Protein AF-A0A3C0TC71-F1 (afdb_monomer)

Mean predicted aligned error: 8.62 Å

Solvent-accessible surface area (backbone atoms only — not comparable to full-atom values): 8290 Å² total; per-residue (Å²): 142,80,77,93,66,82,54,83,82,36,66,66,56,47,50,53,50,50,51,54,48,52,50,69,75,57,60,87,73,52,99,83,50,80,86,82,80,91,82,77,65,69,40,75,82,48,95,49,32,31,40,37,64,25,34,10,39,35,90,83,31,59,22,41,38,42,52,48,74,94,55,69,27,37,35,33,36,32,78,49,31,38,24,70,68,26,61,76,68,71,48,68,67,92,72,48,74,33,70,68,45,25,51,51,31,41,51,52,51,52,53,50,28,64,76,58,62,31,46,79,40,55,62,68,26,82,80,61,53,78,78,50,78,50,83,94,53,76,89,101

Nearest PDB structures (foldseek):
  3aj3-assembly1_A  TM=7.918E-01  e=3.591E-15  Mesorhizobium loti
  5eh9-assembly1_A  TM=9.201E-01  e=3.372E-09  Bacillus thuringiensis serovar kurstaki
  3dhb-assembly1_A  TM=8.505E-01  e=1.576E-09  Bacillus thuringiensis serovar kurstaki
  5eht-assembly1_A  TM=8.500E-01  e=2.031E-09  Bacillus thuringiensis
  4j5h-assembly1_A  TM=8.499E-01  e=2.971E-09  Bacillus thuringiensis

pLDDT: mean 90.79, std 12.65, range [38.28, 98.75]

Radius of gyration: 21.02 Å; Cα contacts (8 Å, |Δi|>4): 197; chains: 1; bounding box: 36×30×68 Å

Sequence (140 aa):
MLGYSDLTFSSDVAQERARKLQDALNPELDIFTPKFETVKGDQEIAKGLWLIETPGHTAGHYSLMVELAGRRPMLFTADACYSQKSMDMMCIASFHLDPVQSVESLHKLKNLAEERDAELFFSHDPESFPDYVKAPGYYS

Secondary structure (DSSP, 8-state):
------GGG-HHHHHHHHHHHHHHHSPPP-TTSPPP----SSEEEETTEEEEE--SSSTT-EEEEE--TTS--EEEEETT---HHHHHTT---S--S-HHHHHHHHHHHHHHHHHHTPEEEESS-TTTGGGS--TT----

Structure (mmCIF, N/CA/C/O backbone):
data_AF-A0A3C0TC71-F1
#
_entry.id   AF-A0A3C0TC71-F1
#
loop_
_atom_site.group_PDB
_atom_site.id
_atom_site.type_symbol
_atom_site.label_atom_id
_atom_site.label_alt_id
_atom_site.label_comp_id
_atom_site.label_asym_id
_atom_site.label_entity_id
_atom_site.label_seq_id
_atom_site.pdbx_PDB_ins_code
_atom_site.Cartn_x
_atom_site.Cartn_y
_atom_site.Cartn_z
_atom_site.occupancy
_atom_site.B_iso_or_equiv
_atom_site.auth_seq_id
_atom_site.auth_comp_id
_atom_site.auth_asym_id
_atom_site.auth_atom_id
_atom_site.pdbx_PDB_model_num
ATOM 1 N N . MET A 1 1 ? 14.743 -17.938 -52.893 1.00 41.00 1 MET A N 1
ATOM 2 C CA . MET A 1 1 ? 14.448 -18.235 -51.477 1.00 41.00 1 MET A CA 1
ATOM 3 C C . MET A 1 1 ? 15.290 -17.266 -50.659 1.00 41.00 1 MET A C 1
ATOM 5 O O . MET A 1 1 ? 16.456 -17.538 -50.425 1.00 41.00 1 MET A O 1
ATOM 9 N N . LEU A 1 2 ? 14.772 -16.058 -50.421 1.00 38.28 2 LEU A N 1
ATOM 10 C CA . LEU A 1 2 ? 15.496 -14.955 -49.774 1.00 38.28 2 LEU A CA 1
ATOM 11 C C . LEU A 1 2 ? 14.901 -14.718 -48.388 1.00 38.28 2 LEU A C 1
ATOM 13 O O . LEU A 1 2 ? 13.710 -14.937 -48.181 1.00 38.28 2 LEU A O 1
ATOM 17 N N . GLY A 1 3 ? 15.796 -14.396 -47.459 1.00 46.19 3 GLY A N 1
ATOM 18 C CA . GLY A 1 3 ? 15.648 -14.594 -46.027 1.00 46.19 3 GLY A CA 1
ATOM 19 C C . GLY A 1 3 ? 14.604 -13.710 -45.363 1.00 46.19 3 GLY A C 1
ATOM 20 O O . GLY A 1 3 ? 14.234 -12.660 -45.877 1.00 46.19 3 GLY A O 1
ATOM 21 N N . TYR A 1 4 ? 14.182 -14.174 -44.190 1.00 55.06 4 TYR A N 1
ATOM 22 C CA . TYR A 1 4 ? 13.405 -13.468 -43.180 1.00 55.06 4 TYR A CA 1
ATOM 23 C C . TYR A 1 4 ? 14.032 -12.096 -42.870 1.00 55.06 4 TYR A C 1
ATOM 25 O O . TYR A 1 4 ? 14.837 -11.961 -41.954 1.00 55.06 4 TYR A O 1
ATOM 33 N N . SER A 1 5 ? 13.724 -11.087 -43.681 1.00 57.19 5 SER A N 1
ATOM 34 C CA . SER A 1 5 ? 14.132 -9.708 -43.443 1.00 57.19 5 SER A CA 1
ATOM 35 C C . SER A 1 5 ? 13.286 -9.157 -42.310 1.00 57.19 5 SER A C 1
ATOM 37 O O . SER A 1 5 ? 12.063 -9.256 -42.358 1.00 57.19 5 SER A O 1
ATOM 39 N N . ASP A 1 6 ? 13.941 -8.595 -41.304 1.00 62.72 6 ASP A N 1
ATOM 40 C CA . ASP A 1 6 ? 13.319 -7.871 -40.207 1.00 62.72 6 ASP A CA 1
ATOM 41 C C . ASP A 1 6 ? 12.298 -6.841 -40.736 1.00 62.72 6 ASP A C 1
ATOM 43 O O . ASP A 1 6 ? 12.652 -5.812 -41.312 1.00 62.72 6 ASP A O 1
ATOM 47 N N . LEU A 1 7 ? 11.009 -7.165 -40.593 1.00 66.31 7 LEU A N 1
ATOM 48 C CA . LEU A 1 7 ? 9.888 -6.352 -41.074 1.00 66.31 7 LEU A CA 1
ATOM 49 C C . LEU A 1 7 ? 9.525 -5.225 -40.096 1.00 66.31 7 LEU A C 1
ATOM 51 O O . LEU A 1 7 ? 8.515 -4.554 -40.303 1.00 66.31 7 LEU A O 1
ATOM 55 N N . THR A 1 8 ? 10.309 -5.000 -39.036 1.00 65.62 8 THR A N 1
ATOM 56 C CA . THR A 1 8 ? 10.036 -3.934 -38.055 1.00 65.62 8 THR A CA 1
ATOM 57 C C . THR A 1 8 ? 9.990 -2.536 -38.672 1.00 65.62 8 THR A C 1
ATOM 59 O O . THR A 1 8 ? 9.274 -1.683 -38.156 1.00 65.62 8 THR A O 1
ATOM 62 N N . PHE A 1 9 ? 10.671 -2.313 -39.800 1.00 70.38 9 PHE A N 1
ATOM 63 C CA . PHE A 1 9 ? 10.663 -1.035 -40.522 1.00 70.38 9 PHE A CA 1
ATOM 64 C C . PHE A 1 9 ? 9.519 -0.887 -41.543 1.00 70.38 9 PHE A C 1
ATOM 66 O O . PHE A 1 9 ? 9.341 0.195 -42.099 1.00 70.38 9 PHE A O 1
ATOM 73 N N . SER A 1 10 ? 8.755 -1.948 -41.833 1.00 82.56 10 SER A N 1
ATOM 74 C CA . SER A 1 10 ? 7.650 -1.880 -42.799 1.00 82.56 10 SER A CA 1
ATOM 75 C C . SER A 1 10 ? 6.448 -1.166 -42.181 1.00 82.56 10 SER A C 1
ATOM 77 O O . SER A 1 10 ? 5.887 -1.630 -41.186 1.00 82.56 10 SER A O 1
ATOM 79 N N . SER A 1 11 ? 6.022 -0.061 -42.802 1.00 79.69 11 SER A N 1
ATOM 80 C CA . SER A 1 11 ? 4.832 0.698 -42.396 1.00 79.69 11 SER A CA 1
ATOM 81 C C . SER A 1 11 ? 3.582 -0.169 -42.366 1.00 79.69 11 SER A C 1
ATOM 83 O O . SER A 1 11 ? 2.786 -0.063 -41.440 1.00 79.69 11 SER A O 1
ATOM 85 N N . ASP A 1 12 ? 3.438 -1.057 -43.345 1.00 83.62 12 ASP A N 1
ATOM 86 C CA . ASP A 1 12 ? 2.234 -1.863 -43.526 1.00 83.62 12 ASP A CA 1
ATOM 87 C C . ASP A 1 12 ? 2.148 -2.941 -42.439 1.00 83.62 12 ASP A C 1
ATOM 89 O O . ASP A 1 12 ? 1.104 -3.131 -41.816 1.00 83.62 12 ASP A O 1
ATOM 93 N N . VAL A 1 13 ? 3.281 -3.580 -42.121 1.00 81.56 13 VAL A N 1
ATOM 94 C CA . VAL A 1 13 ? 3.380 -4.559 -41.025 1.00 81.56 13 VAL A CA 1
ATOM 95 C C . VAL A 1 13 ? 3.203 -3.882 -39.663 1.00 81.56 13 VAL A C 1
ATOM 97 O O . VAL A 1 13 ? 2.561 -4.446 -38.773 1.00 81.56 13 VAL A O 1
ATOM 100 N N . ALA A 1 14 ? 3.731 -2.667 -39.488 1.00 78.50 14 ALA A N 1
ATOM 101 C CA . ALA A 1 14 ? 3.535 -1.872 -38.279 1.00 78.50 14 ALA A CA 1
ATOM 102 C C . ALA A 1 14 ? 2.064 -1.455 -38.097 1.00 78.50 14 ALA A C 1
ATOM 104 O O . ALA A 1 14 ? 1.525 -1.597 -37.000 1.00 78.50 14 ALA A O 1
ATOM 105 N N . GLN A 1 15 ? 1.393 -1.015 -39.165 1.00 81.94 15 GLN A N 1
ATOM 106 C CA . GLN A 1 15 ? -0.035 -0.684 -39.157 1.00 81.94 15 GLN A CA 1
ATOM 107 C C . GLN A 1 15 ? -0.901 -1.912 -38.864 1.00 81.94 15 GLN A C 1
ATOM 109 O O . GLN A 1 15 ? -1.826 -1.835 -38.057 1.00 81.94 15 GLN A O 1
ATOM 114 N N . GLU A 1 16 ? -0.591 -3.064 -39.461 1.00 83.50 16 GLU A N 1
ATOM 115 C CA . GLU A 1 16 ? -1.341 -4.294 -39.207 1.00 83.50 16 GLU A CA 1
ATOM 116 C C . GLU A 1 16 ? -1.168 -4.779 -37.758 1.00 83.50 16 GLU A C 1
ATOM 118 O O . GLU A 1 16 ? -2.139 -5.199 -37.124 1.00 83.50 16 GLU A O 1
ATOM 123 N N . ARG A 1 17 ? 0.049 -4.680 -37.201 1.00 79.62 17 ARG A N 1
ATOM 124 C CA . ARG A 1 17 ? 0.302 -4.941 -35.775 1.00 79.62 17 ARG A CA 1
ATOM 125 C C . ARG A 1 17 ? -0.451 -3.966 -34.877 1.00 79.62 17 ARG A C 1
ATOM 127 O O . ARG A 1 17 ? -1.062 -4.418 -33.915 1.00 79.62 17 ARG A O 1
ATOM 134 N N . ALA A 1 18 ? -0.437 -2.671 -35.193 1.00 78.31 18 ALA A N 1
ATOM 135 C CA . ALA A 1 18 ? -1.165 -1.655 -34.438 1.00 78.31 18 ALA A CA 1
ATOM 136 C C . ALA A 1 18 ? -2.672 -1.938 -34.431 1.00 78.31 18 ALA A C 1
ATOM 138 O O . ALA A 1 18 ? -3.283 -1.901 -33.370 1.00 78.31 18 ALA A O 1
ATOM 139 N N . ARG A 1 19 ? -3.250 -2.326 -35.576 1.00 79.81 19 ARG A N 1
ATOM 140 C CA . ARG A 1 19 ? -4.661 -2.730 -35.667 1.00 79.81 19 ARG A CA 1
ATOM 141 C C . ARG A 1 19 ? -4.962 -3.959 -34.805 1.00 79.81 19 ARG A C 1
ATOM 143 O O . ARG A 1 19 ? -5.885 -3.919 -34.005 1.00 79.81 19 ARG A O 1
ATOM 150 N N . LYS A 1 20 ? -4.149 -5.020 -34.899 1.00 77.75 20 LYS A N 1
ATOM 151 C CA . LYS A 1 20 ? -4.312 -6.229 -34.063 1.00 77.75 20 LYS A CA 1
ATOM 152 C C . LYS A 1 20 ? -4.189 -5.926 -32.567 1.00 77.75 20 LYS A C 1
ATOM 154 O O . LYS A 1 20 ? -4.922 -6.497 -31.769 1.00 77.75 20 LYS A O 1
ATOM 159 N N . LEU A 1 21 ? -3.271 -5.037 -32.190 1.00 76.06 21 LEU A N 1
ATOM 160 C CA . LEU A 1 21 ? -3.137 -4.546 -30.818 1.00 76.06 21 LEU A CA 1
ATOM 161 C C . LEU A 1 21 ? -4.369 -3.751 -30.389 1.00 76.06 21 LEU A C 1
ATOM 163 O O . LEU A 1 21 ? -4.822 -3.915 -29.268 1.00 76.06 21 LEU A O 1
ATOM 167 N N . GLN A 1 22 ? -4.924 -2.921 -31.268 1.00 73.06 22 GLN A N 1
ATOM 168 C CA . GLN A 1 22 ? -6.103 -2.114 -30.977 1.00 73.06 22 GLN A CA 1
ATOM 169 C C . GLN A 1 22 ? -7.348 -2.975 -30.729 1.00 73.06 22 GLN A C 1
ATOM 171 O O . GLN A 1 22 ? -8.092 -2.686 -29.792 1.00 73.06 22 GLN A O 1
ATOM 176 N N . ASP A 1 23 ? -7.518 -4.055 -31.497 1.00 69.19 23 ASP A N 1
ATOM 177 C CA . ASP A 1 23 ? -8.574 -5.054 -31.285 1.00 69.19 23 ASP A CA 1
ATOM 178 C C . ASP A 1 23 ? -8.344 -5.843 -29.981 1.00 69.19 23 ASP A C 1
ATOM 180 O O . ASP A 1 23 ? -9.271 -6.062 -29.206 1.00 69.19 23 ASP A O 1
ATOM 184 N N . ALA A 1 24 ? -7.093 -6.221 -29.685 1.00 70.88 24 ALA A N 1
ATOM 185 C CA . ALA A 1 24 ? -6.736 -6.924 -28.447 1.00 70.88 24 ALA A CA 1
ATOM 186 C C . ALA A 1 24 ? -6.855 -6.049 -27.184 1.00 70.88 24 ALA A C 1
ATOM 188 O O . ALA A 1 24 ? -7.117 -6.567 -26.101 1.00 70.88 24 ALA A O 1
ATOM 189 N N . LEU A 1 25 ? -6.652 -4.736 -27.312 1.00 68.94 25 LEU A N 1
ATOM 190 C CA . LEU A 1 25 ? -6.801 -3.759 -26.229 1.00 68.94 25 LEU A CA 1
ATOM 191 C C . LEU A 1 25 ? -8.267 -3.399 -25.959 1.00 68.94 25 LEU A C 1
ATOM 193 O O . LEU A 1 25 ? -8.567 -2.912 -24.874 1.00 68.94 25 LEU A O 1
ATOM 197 N N . ASN A 1 26 ? -9.168 -3.634 -26.918 1.00 69.69 26 ASN A N 1
ATOM 198 C CA . ASN A 1 26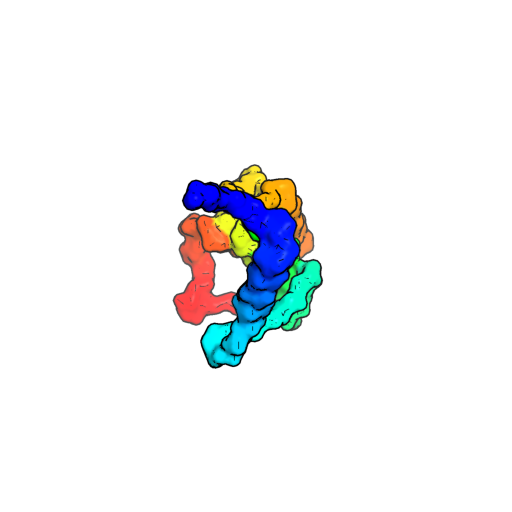 ? -10.597 -3.346 -26.793 1.00 69.69 26 ASN A CA 1
ATOM 199 C C . ASN A 1 26 ? -11.439 -4.587 -27.136 1.00 69.69 26 ASN A C 1
ATOM 201 O O . ASN A 1 26 ? -12.193 -4.556 -28.112 1.00 69.69 26 ASN A O 1
ATOM 205 N N . PRO A 1 27 ? -11.318 -5.691 -26.375 1.00 72.12 27 PRO A N 1
ATOM 206 C CA . PRO A 1 27 ? -12.173 -6.848 -26.592 1.00 72.12 27 PRO A CA 1
ATOM 207 C C . PRO A 1 27 ? -13.638 -6.474 -26.329 1.00 72.12 27 PRO A C 1
ATOM 209 O O . PRO A 1 27 ? -13.927 -5.602 -25.504 1.00 72.12 27 PRO A O 1
ATOM 212 N N . GLU A 1 28 ? -14.574 -7.154 -26.995 1.00 74.12 28 GLU A N 1
ATOM 213 C CA . GLU A 1 28 ? -15.976 -7.088 -26.581 1.00 74.12 28 GLU A CA 1
ATOM 214 C C . GLU A 1 28 ? -16.069 -7.529 -25.115 1.00 74.12 28 GLU A C 1
ATOM 216 O O . GLU A 1 28 ? -15.632 -8.620 -24.743 1.00 74.12 28 GLU A O 1
ATOM 221 N N . LEU A 1 29 ? -16.566 -6.633 -24.263 1.00 74.62 29 LEU A N 1
ATOM 222 C CA . LEU A 1 29 ? -16.671 -6.881 -22.832 1.00 74.62 29 LEU A CA 1
ATOM 223 C C . LEU A 1 29 ? -17.849 -7.834 -22.594 1.00 74.62 29 LEU A C 1
ATOM 225 O O . LEU A 1 29 ? -18.978 -7.517 -22.975 1.00 74.62 29 LEU A O 1
ATOM 229 N N . ASP A 1 30 ? -17.604 -8.982 -21.966 1.00 75.50 30 ASP A N 1
ATOM 230 C CA . ASP A 1 30 ? -18.658 -9.886 -21.510 1.00 75.50 30 ASP A CA 1
ATOM 231 C C . ASP A 1 30 ? -18.898 -9.726 -19.995 1.00 75.50 30 ASP A C 1
ATOM 233 O O . ASP A 1 30 ? -18.344 -8.837 -19.347 1.00 75.50 30 ASP A O 1
ATOM 237 N N . ILE A 1 31 ? -19.749 -10.575 -19.411 1.00 72.12 31 ILE A N 1
ATOM 238 C CA . ILE A 1 31 ? -20.038 -10.543 -17.965 1.00 72.12 31 ILE A CA 1
ATOM 239 C C . ILE A 1 31 ? -18.822 -10.887 -17.086 1.00 72.12 31 ILE A C 1
ATOM 241 O O . ILE A 1 31 ? -18.862 -10.649 -15.880 1.00 72.12 31 ILE A O 1
ATOM 245 N N . PHE A 1 32 ? -17.773 -11.471 -17.664 1.00 75.88 32 PHE A N 1
ATOM 246 C CA . PHE A 1 32 ? -16.518 -11.807 -17.003 1.00 75.88 32 PHE A CA 1
ATOM 247 C C . PHE A 1 32 ? -15.437 -10.750 -17.243 1.00 75.88 32 PHE A C 1
ATOM 249 O O . PHE A 1 32 ? -14.446 -10.752 -16.512 1.00 75.88 32 PHE A O 1
ATOM 256 N N . THR A 1 33 ? -15.616 -9.838 -18.205 1.00 76.88 33 THR A N 1
ATOM 257 C CA . THR A 1 33 ? -14.676 -8.745 -18.450 1.00 76.88 33 THR A CA 1
ATOM 258 C C . THR A 1 33 ? -14.975 -7.558 -17.528 1.00 76.88 33 THR A C 1
ATOM 260 O O . THR A 1 33 ? -15.958 -6.839 -17.733 1.00 76.88 33 THR A O 1
ATOM 263 N N . PRO A 1 34 ? -14.136 -7.297 -16.510 1.00 78.25 34 PRO A N 1
ATOM 264 C CA . PRO A 1 34 ? -14.347 -6.163 -15.625 1.00 78.25 34 PRO A CA 1
ATOM 265 C C . PRO A 1 34 ? -14.193 -4.849 -16.396 1.00 78.25 34 PRO A C 1
ATOM 267 O O . PRO A 1 34 ? -13.256 -4.658 -17.174 1.00 78.25 34 PRO A O 1
ATOM 270 N N . LYS A 1 35 ? -15.108 -3.911 -16.149 1.00 83.06 35 LYS A N 1
ATOM 271 C CA . LYS A 1 35 ? -14.955 -2.528 -16.599 1.00 83.06 35 LYS A CA 1
ATOM 272 C C . LYS A 1 35 ? -13.977 -1.821 -15.661 1.00 83.06 35 LYS A C 1
ATOM 274 O O . LYS A 1 35 ? -14.219 -1.762 -14.458 1.00 83.06 35 LYS A O 1
ATOM 279 N N . PHE A 1 36 ? -12.906 -1.264 -16.216 1.00 86.44 36 PHE A N 1
ATOM 280 C CA . PHE A 1 36 ? -11.939 -0.472 -15.461 1.00 86.44 36 PHE A CA 1
ATOM 281 C C . PHE A 1 36 ? -12.256 1.018 -15.562 1.00 86.44 36 PHE A C 1
ATOM 283 O O . PHE A 1 36 ? -12.558 1.532 -16.640 1.00 86.44 36 PHE A O 1
ATOM 290 N N . GLU A 1 37 ? -12.137 1.713 -14.436 1.00 90.12 37 GLU A N 1
ATOM 291 C CA . GLU A 1 37 ? -12.091 3.170 -14.377 1.00 90.12 37 GLU A CA 1
ATOM 292 C C . GLU A 1 37 ? -10.672 3.572 -13.985 1.00 90.12 37 GLU A C 1
ATOM 294 O O . GLU A 1 37 ? -10.128 3.099 -12.988 1.00 90.12 37 GLU A O 1
ATOM 299 N N . THR A 1 38 ? -10.033 4.389 -14.817 1.00 91.38 38 THR A N 1
ATOM 300 C CA . THR A 1 38 ? -8.645 4.799 -14.600 1.00 91.38 38 THR A CA 1
ATOM 301 C C . THR A 1 38 ? -8.589 5.968 -13.630 1.00 91.38 38 THR A C 1
ATOM 303 O O . THR A 1 38 ? -9.294 6.960 -13.822 1.00 91.38 38 THR A O 1
ATOM 306 N N . VAL A 1 39 ? -7.695 5.886 -12.652 1.00 93.81 39 VAL A N 1
ATOM 307 C CA . VAL A 1 39 ? -7.407 6.956 -11.690 1.00 93.81 39 VAL A CA 1
ATOM 308 C C . VAL A 1 39 ? -5.939 7.373 -11.788 1.00 93.81 39 VAL A C 1
ATOM 310 O O . VAL A 1 39 ? -5.131 6.671 -12.398 1.00 93.81 39 VAL A O 1
ATOM 313 N N . LYS A 1 40 ? -5.605 8.540 -11.234 1.00 95.06 40 LYS A N 1
ATOM 314 C CA . LYS A 1 40 ? -4.238 9.067 -11.162 1.00 95.06 40 LYS A CA 1
ATOM 315 C C . LYS A 1 40 ? -4.072 9.873 -9.878 1.00 95.06 40 LYS A C 1
ATOM 317 O O . LYS A 1 40 ? -4.984 10.622 -9.531 1.00 95.06 40 LYS A O 1
ATOM 322 N N . GLY A 1 41 ? -2.903 9.798 -9.245 1.00 97.00 41 GLY A N 1
ATOM 323 C CA . GLY A 1 41 ? -2.660 10.474 -7.975 1.00 97.00 41 GLY A CA 1
ATOM 324 C C . GLY A 1 41 ? -3.359 9.790 -6.807 1.00 97.00 41 GLY A C 1
ATOM 325 O O . GLY A 1 41 ? -4.016 8.756 -6.963 1.00 97.00 41 GLY A O 1
ATOM 326 N N . ASP A 1 42 ? -3.220 10.393 -5.632 1.00 97.75 42 ASP A N 1
ATOM 327 C CA . ASP A 1 42 ? -3.920 9.948 -4.431 1.00 97.75 42 ASP A CA 1
ATOM 328 C C . ASP A 1 42 ? -5.406 10.331 -4.537 1.00 97.75 42 ASP A C 1
ATOM 330 O O . ASP A 1 42 ? -5.736 11.476 -4.855 1.00 97.75 42 ASP A O 1
ATOM 334 N N . GLN A 1 43 ? -6.306 9.378 -4.288 1.00 97.31 43 GLN A N 1
ATOM 335 C CA . G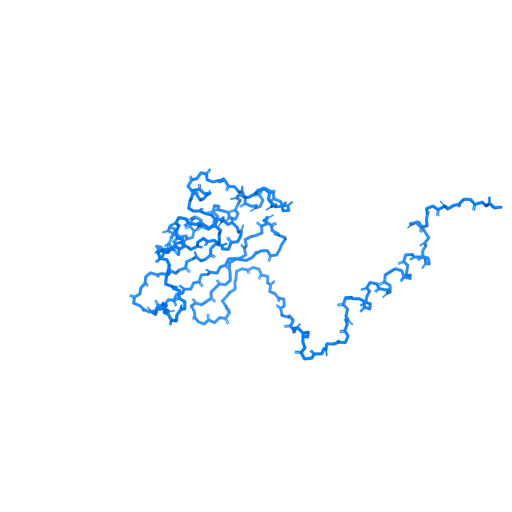LN A 1 43 ? -7.739 9.540 -4.540 1.00 97.31 43 GLN A CA 1
ATOM 336 C C . GLN A 1 43 ? -8.578 8.935 -3.416 1.00 97.31 43 GLN A C 1
ATOM 338 O O . GLN A 1 43 ? -8.438 7.760 -3.086 1.00 97.31 43 GLN A O 1
ATOM 343 N N . GLU A 1 44 ? -9.526 9.709 -2.890 1.00 97.62 44 GLU A N 1
ATOM 344 C CA . GLU A 1 44 ? -10.588 9.170 -2.041 1.00 97.62 44 GLU A CA 1
ATOM 345 C C . GLU A 1 44 ? -11.646 8.502 -2.929 1.00 97.62 44 GLU A C 1
ATOM 347 O O . GLU A 1 44 ? -12.257 9.159 -3.775 1.00 97.62 44 GLU A O 1
ATOM 352 N N . ILE A 1 45 ? -11.834 7.191 -2.772 1.00 96.69 45 ILE A N 1
ATOM 353 C CA . ILE A 1 45 ? -12.786 6.393 -3.570 1.00 96.69 45 ILE A CA 1
ATOM 354 C C . ILE A 1 45 ? -14.126 6.192 -2.855 1.00 96.69 45 ILE A C 1
ATOM 356 O O . ILE A 1 45 ? -15.150 5.942 -3.485 1.00 96.69 45 ILE A O 1
ATOM 360 N N . ALA A 1 46 ? -14.123 6.320 -1.532 1.00 96.81 46 ALA A N 1
ATOM 361 C CA . ALA A 1 46 ? -15.293 6.384 -0.671 1.00 96.81 46 ALA A CA 1
ATOM 362 C C . ALA A 1 46 ? -14.880 7.088 0.624 1.00 96.81 46 ALA A C 1
ATOM 364 O O . ALA A 1 46 ? -13.692 7.190 0.907 1.00 96.81 46 ALA A O 1
ATOM 365 N N . LYS A 1 47 ? -15.842 7.547 1.430 1.00 96.94 47 LYS A N 1
ATOM 366 C CA . LYS A 1 47 ? -15.544 8.258 2.680 1.00 96.94 47 LYS A CA 1
ATOM 367 C C . LYS A 1 47 ? -14.594 7.443 3.571 1.00 96.94 47 LYS A C 1
ATOM 369 O O . LYS A 1 47 ? -14.988 6.380 4.049 1.00 96.94 47 LYS A O 1
ATOM 374 N N . GLY A 1 48 ? -13.391 7.966 3.807 1.00 97.12 48 GLY A N 1
ATOM 375 C CA . GLY A 1 48 ? -12.354 7.312 4.612 1.00 97.12 48 GLY A CA 1
ATOM 376 C C . GLY A 1 48 ? -11.591 6.189 3.897 1.00 97.12 48 GLY A C 1
ATOM 377 O O . GLY A 1 48 ? -10.799 5.504 4.533 1.00 97.12 48 GLY A O 1
ATOM 378 N N . LEU A 1 49 ? -11.804 5.969 2.597 1.00 98.19 49 LEU A N 1
ATOM 379 C CA . LEU A 1 49 ? -11.052 5.014 1.778 1.00 98.19 49 LEU A CA 1
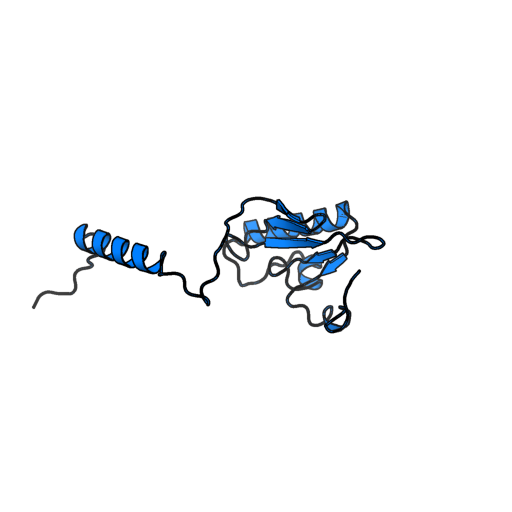ATOM 380 C C . LEU A 1 49 ? -10.233 5.773 0.739 1.00 98.19 49 LEU A C 1
ATOM 382 O O . LEU A 1 49 ? -10.781 6.324 -0.219 1.00 98.19 49 LEU A O 1
ATOM 386 N N . TRP A 1 50 ? -8.917 5.733 0.900 1.00 98.50 50 TRP A N 1
ATOM 387 C CA . TRP A 1 50 ? -7.975 6.471 0.071 1.00 98.50 50 TRP A CA 1
ATOM 388 C C . TRP A 1 50 ? -7.023 5.532 -0.651 1.00 98.50 50 TRP A C 1
ATOM 390 O O . TRP A 1 50 ? -6.271 4.784 -0.028 1.00 98.50 50 TRP A O 1
ATOM 400 N N . LEU A 1 51 ? -7.018 5.615 -1.974 1.00 98.50 51 LEU A N 1
ATOM 401 C CA . LEU A 1 51 ? -5.965 5.060 -2.805 1.00 98.50 51 LEU A CA 1
ATOM 402 C C . LEU A 1 51 ? -4.754 5.990 -2.754 1.00 98.50 51 LEU A C 1
ATOM 404 O O . LEU A 1 51 ? -4.875 7.179 -3.041 1.00 98.50 51 LEU A O 1
ATOM 408 N N . ILE A 1 52 ? -3.595 5.440 -2.405 1.00 98.50 52 ILE A N 1
ATOM 409 C CA . ILE A 1 52 ? -2.319 6.151 -2.346 1.00 98.50 52 ILE A C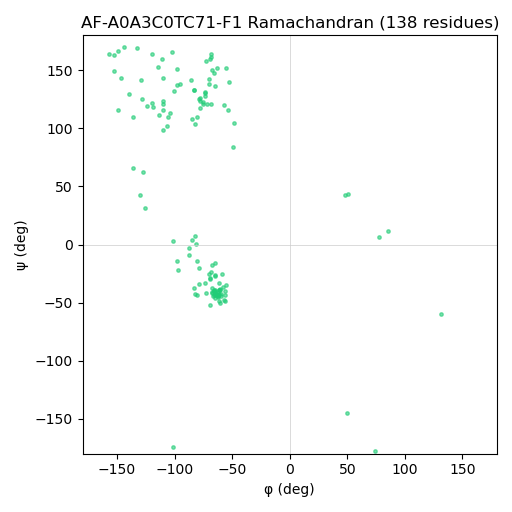A 1
ATOM 410 C C . ILE A 1 52 ? -1.436 5.637 -3.479 1.00 98.50 52 ILE A C 1
ATOM 412 O O . ILE A 1 52 ? -1.077 4.460 -3.494 1.00 98.50 52 ILE A O 1
ATOM 416 N N . GLU A 1 53 ? -1.099 6.500 -4.433 1.00 98.38 53 GLU A N 1
ATOM 417 C CA . GLU A 1 53 ? -0.267 6.135 -5.580 1.00 98.38 53 GLU A CA 1
ATOM 418 C C . GLU A 1 53 ? 1.156 5.844 -5.085 1.00 98.38 53 GLU A C 1
ATOM 420 O O . GLU A 1 53 ? 1.788 6.696 -4.445 1.00 98.38 53 GLU A O 1
ATOM 425 N N . THR A 1 54 ? 1.638 4.626 -5.339 1.00 98.44 54 THR A N 1
ATOM 426 C CA . THR A 1 54 ? 2.929 4.114 -4.856 1.00 98.44 54 THR A CA 1
ATOM 427 C C . THR A 1 54 ? 3.673 3.372 -5.971 1.00 98.44 54 THR A C 1
ATOM 429 O O . THR A 1 54 ? 3.864 2.154 -5.894 1.00 98.44 54 THR A O 1
ATOM 432 N N . PRO A 1 55 ? 4.087 4.082 -7.039 1.00 98.25 55 PRO A N 1
ATOM 433 C CA . PRO A 1 55 ? 4.728 3.473 -8.195 1.00 98.25 55 PRO A CA 1
ATOM 434 C C . PRO A 1 55 ? 6.120 2.941 -7.847 1.00 98.25 55 PRO A C 1
ATOM 436 O O . PRO A 1 55 ? 6.744 3.327 -6.859 1.00 98.25 55 PRO A O 1
ATOM 439 N N . GLY A 1 56 ? 6.627 2.048 -8.690 1.00 97.75 56 GLY A N 1
ATOM 440 C CA . GLY A 1 56 ? 7.965 1.481 -8.555 1.00 97.75 56 GLY A CA 1
ATOM 441 C C . GLY A 1 56 ? 7.937 -0.031 -8.666 1.00 97.75 56 GLY A C 1
ATOM 442 O O . GLY A 1 56 ? 8.512 -0.571 -9.610 1.00 97.75 56 GLY A O 1
ATOM 443 N N . HIS A 1 57 ? 7.198 -0.711 -7.781 1.00 97.44 57 HIS A N 1
ATOM 444 C CA . HIS A 1 57 ? 6.963 -2.155 -7.896 1.00 97.44 57 HIS A CA 1
ATOM 445 C C . HIS A 1 57 ? 6.318 -2.486 -9.253 1.00 97.44 57 HIS A C 1
ATOM 447 O O . HIS A 1 57 ? 6.822 -3.304 -10.023 1.00 97.44 57 HIS A O 1
ATOM 453 N N . THR A 1 58 ? 5.274 -1.734 -9.606 1.00 98.12 58 THR A N 1
ATOM 454 C CA . THR A 1 58 ? 4.752 -1.622 -10.973 1.00 98.12 58 THR A CA 1
ATOM 455 C C . THR A 1 58 ? 4.518 -0.148 -11.321 1.00 98.12 58 THR A C 1
ATOM 457 O O . THR A 1 58 ? 4.589 0.721 -10.449 1.00 98.12 58 THR A O 1
ATOM 460 N N . ALA A 1 59 ? 4.249 0.157 -12.595 1.00 97.00 59 ALA A N 1
ATOM 461 C CA . ALA A 1 59 ? 4.006 1.532 -13.051 1.00 97.00 59 ALA A CA 1
ATOM 462 C C . ALA A 1 59 ? 2.738 2.172 -12.455 1.00 97.00 59 ALA A C 1
ATOM 464 O O . ALA A 1 59 ? 2.667 3.390 -12.365 1.00 97.00 59 ALA A O 1
ATOM 465 N N . GLY A 1 60 ? 1.741 1.362 -12.089 1.00 96.75 60 GLY A N 1
ATOM 466 C CA . GLY A 1 60 ? 0.439 1.816 -11.587 1.00 96.75 60 GLY A CA 1
ATOM 467 C C . GLY A 1 60 ? 0.091 1.196 -10.238 1.00 96.75 60 GLY A C 1
ATOM 468 O O . GLY A 1 60 ? -1.072 0.886 -9.993 1.00 96.75 60 GLY A O 1
ATOM 469 N N . HIS A 1 61 ? 1.102 0.918 -9.410 1.00 98.31 61 HIS A N 1
ATOM 470 C CA . HIS A 1 61 ? 0.893 0.323 -8.097 1.00 98.31 61 HIS A CA 1
ATOM 471 C C . HIS A 1 61 ? 0.232 1.331 -7.142 1.00 98.31 61 HIS A C 1
ATOM 473 O O . HIS A 1 61 ? 0.595 2.508 -7.106 1.00 98.31 61 HIS A O 1
ATOM 479 N N . TYR A 1 62 ? -0.727 0.841 -6.356 1.00 98.62 62 TYR A N 1
ATOM 480 C CA . TYR A 1 62 ? -1.450 1.607 -5.350 1.00 98.62 62 TYR A CA 1
ATOM 481 C C . TYR A 1 62 ? -1.436 0.882 -4.006 1.00 98.62 62 TYR A C 1
ATOM 483 O O . TYR A 1 62 ? -1.600 -0.335 -3.929 1.00 98.62 62 TYR A O 1
ATOM 491 N N . SER A 1 63 ? -1.303 1.666 -2.945 1.00 98.75 63 SER A N 1
ATOM 492 C CA . SER A 1 63 ? -1.551 1.272 -1.560 1.00 98.75 63 SER A CA 1
ATOM 493 C C . SER A 1 63 ? -2.918 1.813 -1.116 1.00 98.75 63 SER A C 1
ATOM 495 O O . SER A 1 63 ? -3.501 2.665 -1.789 1.00 98.75 63 SER A O 1
ATOM 497 N N . LEU A 1 64 ? -3.455 1.330 0.006 1.00 98.69 64 LEU A N 1
ATOM 498 C CA . LEU A 1 64 ? -4.795 1.703 0.476 1.00 98.69 64 LEU A CA 1
ATOM 499 C C . LEU A 1 64 ? -4.750 2.163 1.933 1.00 98.69 64 LEU A C 1
ATOM 501 O O . LEU A 1 64 ? -4.310 1.420 2.803 1.00 98.69 64 LEU A O 1
ATOM 505 N N . MET A 1 65 ? -5.261 3.360 2.204 1.00 98.56 65 MET A N 1
ATOM 506 C CA . MET A 1 65 ? -5.546 3.833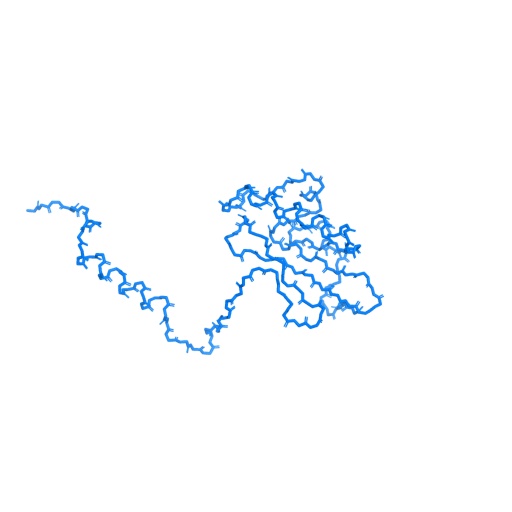 3.557 1.00 98.56 65 MET A CA 1
ATOM 507 C C . MET A 1 65 ? -7.043 3.687 3.844 1.00 98.56 65 MET A C 1
ATOM 509 O O . MET A 1 65 ? -7.881 4.093 3.036 1.00 98.56 65 MET A O 1
ATOM 513 N N . VAL A 1 66 ? -7.373 3.115 5.001 1.00 98.50 66 VAL A N 1
ATOM 514 C CA . VAL A 1 66 ? -8.747 2.923 5.477 1.00 98.50 66 VAL A CA 1
ATOM 515 C C . VAL A 1 66 ? -8.907 3.564 6.850 1.00 98.50 66 VAL A C 1
ATOM 517 O O . VAL A 1 66 ? -8.261 3.175 7.822 1.00 98.50 66 VAL A O 1
ATOM 520 N N . GLU A 1 67 ? -9.805 4.534 6.935 1.00 98.06 67 GLU A N 1
ATOM 521 C CA . GLU A 1 67 ? -10.161 5.258 8.147 1.00 98.06 67 GLU A CA 1
ATOM 522 C C . GLU A 1 67 ? -11.517 4.756 8.657 1.00 98.06 67 GLU A C 1
ATOM 524 O O . GLU A 1 67 ? -12.556 4.938 8.020 1.00 98.06 67 GLU A O 1
ATOM 529 N N . LEU A 1 68 ? -11.503 4.110 9.823 1.00 96.81 68 LEU A N 1
ATOM 530 C CA . LEU A 1 68 ? -12.694 3.591 10.496 1.00 96.81 68 LEU A CA 1
ATOM 531 C C . LEU A 1 68 ? -12.920 4.331 11.817 1.00 96.81 68 LEU A C 1
ATOM 533 O O . LEU A 1 68 ? -11.986 4.842 12.437 1.00 96.81 68 LEU A O 1
ATOM 537 N N . ALA A 1 69 ? -14.173 4.404 12.259 1.00 94.88 69 ALA A N 1
ATOM 538 C CA . ALA A 1 69 ? -14.516 5.123 13.478 1.00 94.88 69 ALA A CA 1
ATOM 539 C C . ALA A 1 69 ? -14.075 4.340 14.724 1.00 94.88 69 ALA A C 1
ATOM 541 O O . ALA A 1 69 ? -14.410 3.175 14.884 1.00 94.88 69 ALA A O 1
ATOM 542 N N . GLY A 1 70 ? -13.390 5.004 15.659 1.00 93.12 70 GLY A N 1
ATOM 543 C CA . GLY A 1 70 ? -13.038 4.399 16.950 1.00 93.12 70 GLY A CA 1
ATOM 544 C C . GLY A 1 70 ? -11.744 3.581 16.955 1.00 93.12 70 GLY A C 1
ATOM 545 O O . GLY A 1 70 ? -11.459 2.915 17.949 1.00 93.12 70 GLY A O 1
ATOM 546 N N . ARG A 1 71 ? -10.934 3.667 15.896 1.00 95.56 71 ARG A N 1
ATOM 547 C CA . ARG A 1 71 ? -9.592 3.079 15.840 1.00 95.56 71 ARG A CA 1
ATOM 548 C C . ARG A 1 71 ? -8.624 3.960 15.057 1.00 95.56 71 ARG A C 1
ATOM 550 O O . ARG A 1 71 ? -9.033 4.899 14.381 1.00 95.56 71 ARG A O 1
ATOM 557 N N . ARG A 1 72 ? -7.339 3.613 15.122 1.00 97.19 72 ARG A N 1
ATOM 558 C CA . ARG A 1 72 ? -6.325 4.193 14.238 1.00 97.19 72 ARG A CA 1
ATOM 559 C C . ARG A 1 72 ? -6.558 3.799 12.772 1.00 97.19 72 ARG A C 1
ATOM 561 O O . ARG A 1 72 ? -7.035 2.676 12.540 1.00 97.19 72 ARG A O 1
ATOM 568 N N . PRO A 1 73 ? -6.212 4.675 11.808 1.00 98.25 73 PRO A N 1
ATOM 569 C CA . PRO A 1 73 ? -6.244 4.349 10.388 1.00 98.25 73 PRO A CA 1
ATOM 570 C C . PRO A 1 73 ? -5.416 3.104 10.069 1.00 98.25 73 PRO A C 1
ATOM 572 O O . PRO A 1 73 ? -4.443 2.792 10.755 1.00 98.25 73 PRO A O 1
ATOM 575 N N . MET A 1 74 ? -5.803 2.393 9.020 1.00 98.56 74 MET A N 1
ATOM 576 C CA . MET A 1 74 ? -5.100 1.217 8.521 1.00 98.56 74 MET A CA 1
ATOM 577 C C . MET A 1 74 ? -4.458 1.556 7.184 1.00 98.56 74 MET A C 1
ATOM 579 O O . MET A 1 74 ? -5.172 1.879 6.237 1.00 98.56 74 MET A O 1
ATOM 583 N N . LEU A 1 75 ? -3.139 1.439 7.083 1.00 98.75 75 LEU A N 1
ATOM 584 C CA . LEU A 1 75 ? -2.405 1.632 5.841 1.00 98.75 75 LEU A CA 1
ATOM 585 C C . LEU A 1 75 ? -1.933 0.282 5.300 1.00 98.75 75 LEU A C 1
ATOM 587 O O . LEU A 1 75 ? -0.942 -0.285 5.757 1.00 98.75 75 LEU A O 1
ATOM 591 N N . PHE A 1 76 ? -2.644 -0.220 4.299 1.00 98.75 76 PHE A N 1
ATOM 592 C CA . PHE A 1 76 ? -2.274 -1.406 3.542 1.00 98.75 76 PHE A CA 1
ATOM 593 C C . PHE A 1 76 ? -1.232 -1.030 2.498 1.00 98.75 76 PHE A C 1
ATOM 595 O O . PHE A 1 76 ? -1.535 -0.347 1.517 1.00 98.75 76 PHE A O 1
ATOM 602 N N . THR A 1 77 ? 0.002 -1.482 2.697 1.00 98.31 77 THR A N 1
ATOM 603 C CA . THR A 1 77 ? 1.124 -1.154 1.811 1.00 98.31 77 THR A CA 1
ATOM 604 C C . THR A 1 77 ? 0.996 -1.828 0.452 1.00 98.31 77 THR A C 1
ATOM 606 O O . THR A 1 77 ? 1.516 -1.297 -0.529 1.00 98.31 77 THR A O 1
ATOM 609 N N . ALA A 1 78 ? 0.286 -2.960 0.387 1.00 98.12 78 ALA A N 1
ATOM 610 C CA . ALA A 1 78 ? 0.319 -3.864 -0.757 1.00 98.12 78 ALA A CA 1
ATOM 611 C C . ALA A 1 78 ? 1.784 -4.166 -1.142 1.00 98.12 78 ALA A C 1
ATOM 613 O O . ALA A 1 78 ? 2.663 -4.210 -0.277 1.00 98.12 78 ALA A O 1
ATOM 614 N N . ASP A 1 79 ? 2.075 -4.327 -2.423 1.00 98.19 79 ASP A N 1
ATOM 615 C CA . ASP A 1 79 ? 3.381 -4.781 -2.898 1.00 98.19 79 ASP A CA 1
ATOM 616 C C . ASP A 1 79 ? 4.438 -3.668 -2.969 1.00 98.19 79 ASP A C 1
ATOM 618 O O . ASP A 1 79 ? 5.607 -3.934 -3.248 1.00 98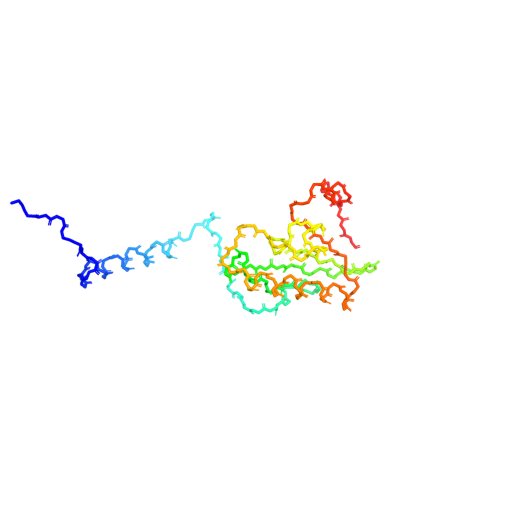.19 79 ASP A O 1
ATOM 622 N N . ALA A 1 80 ? 4.083 -2.431 -2.602 1.00 98.06 80 ALA A N 1
ATOM 623 C CA . ALA A 1 80 ? 5.066 -1.381 -2.336 1.00 98.06 80 ALA A CA 1
ATOM 624 C C . ALA A 1 80 ? 5.945 -1.720 -1.118 1.00 98.06 80 ALA A C 1
ATOM 626 O O . ALA A 1 80 ? 7.087 -1.270 -1.040 1.00 98.06 80 ALA A O 1
ATOM 627 N N . CYS A 1 81 ? 5.437 -2.525 -0.174 1.00 98.38 81 CYS A N 1
ATOM 628 C CA . CYS A 1 81 ? 6.228 -3.064 0.928 1.00 98.38 81 CYS A CA 1
ATOM 629 C C . CYS A 1 81 ? 5.711 -4.436 1.366 1.00 98.38 81 CYS A C 1
ATOM 631 O O . CYS A 1 81 ? 4.605 -4.555 1.890 1.00 98.38 81 CYS A O 1
ATOM 633 N N . TYR A 1 82 ? 6.540 -5.465 1.200 1.00 98.25 82 TYR A N 1
ATOM 634 C CA . TYR A 1 82 ? 6.134 -6.849 1.449 1.00 98.25 82 TYR A CA 1
ATOM 635 C C . TYR A 1 82 ? 6.004 -7.195 2.930 1.00 98.25 82 TYR A C 1
ATOM 637 O O . TYR A 1 82 ? 5.185 -8.041 3.271 1.00 98.25 82 TYR A O 1
ATOM 645 N N . SER A 1 83 ? 6.830 -6.602 3.796 1.00 98.19 83 SER A N 1
ATOM 646 C CA . SER A 1 83 ? 6.945 -7.015 5.198 1.00 98.19 83 SER A CA 1
ATOM 647 C C . SER A 1 83 ? 7.377 -5.889 6.121 1.00 98.19 83 SER A C 1
ATOM 649 O O . SER A 1 83 ? 7.964 -4.902 5.670 1.00 98.19 83 SER A O 1
ATOM 651 N N . GLN A 1 84 ? 7.177 -6.080 7.426 1.00 97.94 84 GLN A N 1
ATOM 652 C CA . GLN A 1 84 ? 7.690 -5.148 8.428 1.00 97.94 84 GLN A CA 1
ATOM 653 C C . GLN A 1 84 ? 9.203 -4.965 8.303 1.00 97.94 84 GLN A C 1
ATOM 655 O O . GLN A 1 84 ? 9.704 -3.844 8.261 1.00 97.94 84 GLN A O 1
ATOM 660 N N . LYS A 1 85 ? 9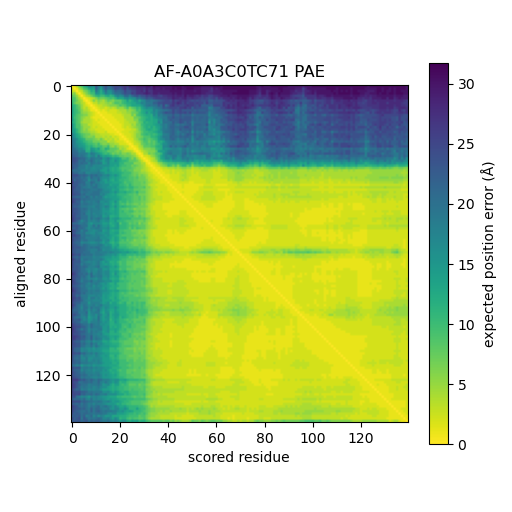.933 -6.064 8.109 1.00 97.81 85 LYS A N 1
ATOM 661 C CA . LYS A 1 85 ? 11.382 -6.031 7.910 1.00 97.81 85 LYS A CA 1
ATOM 662 C C . LYS A 1 85 ? 11.791 -5.213 6.676 1.00 97.81 85 LYS A C 1
ATOM 664 O O . LYS A 1 85 ? 12.797 -4.506 6.718 1.00 97.81 85 LYS A O 1
ATOM 669 N N . SER A 1 86 ? 11.029 -5.297 5.583 1.00 97.25 86 SER A N 1
ATOM 670 C CA . SER A 1 86 ? 11.241 -4.460 4.392 1.00 97.25 86 SER A CA 1
ATOM 671 C C . SER A 1 86 ? 11.071 -2.975 4.714 1.00 97.25 86 SER A C 1
ATOM 673 O O . SER A 1 86 ? 11.903 -2.172 4.296 1.00 97.25 86 SER A O 1
ATOM 675 N N . MET A 1 87 ? 10.050 -2.620 5.498 1.00 97.81 87 MET A N 1
ATOM 676 C CA . MET A 1 87 ? 9.817 -1.244 5.940 1.00 97.81 87 MET A CA 1
ATOM 677 C C . MET A 1 87 ? 10.948 -0.736 6.845 1.00 97.81 87 MET A C 1
ATOM 679 O O . MET A 1 87 ? 11.476 0.352 6.628 1.00 97.81 87 MET A O 1
ATOM 683 N N . ASP A 1 88 ? 11.374 -1.535 7.822 1.00 97.44 88 ASP A N 1
ATOM 684 C CA . ASP A 1 88 ? 12.393 -1.133 8.796 1.00 97.44 88 ASP A CA 1
ATOM 685 C C . ASP A 1 88 ? 13.765 -0.910 8.149 1.00 97.44 88 ASP A C 1
ATOM 687 O O . ASP A 1 88 ? 14.480 0.035 8.487 1.00 97.44 88 ASP A O 1
ATOM 691 N N . MET A 1 89 ? 14.131 -1.765 7.191 1.00 97.56 89 MET A N 1
ATOM 692 C CA . MET A 1 89 ? 15.413 -1.689 6.485 1.00 97.56 89 MET A CA 1
ATOM 693 C C . MET A 1 89 ? 15.382 -0.766 5.262 1.00 97.56 89 MET A C 1
ATOM 695 O O . MET A 1 89 ? 16.409 -0.617 4.601 1.00 97.56 89 MET A O 1
ATOM 699 N N . MET A 1 90 ? 14.223 -0.194 4.923 1.00 97.00 90 MET A N 1
ATOM 700 C CA . MET A 1 90 ? 13.985 0.488 3.646 1.00 97.00 90 MET A CA 1
ATOM 701 C C . MET A 1 90 ? 14.392 -0.376 2.436 1.00 97.00 90 MET A C 1
ATOM 703 O O . MET A 1 90 ? 15.043 0.081 1.497 1.00 97.00 90 MET A O 1
ATOM 707 N N . CYS A 1 91 ? 14.038 -1.663 2.487 1.00 97.00 91 CYS A N 1
ATOM 708 C CA . CYS A 1 91 ? 14.427 -2.674 1.512 1.00 97.00 91 CYS A CA 1
ATOM 709 C C . CYS A 1 91 ? 13.246 -3.045 0.606 1.00 97.00 91 CYS A C 1
ATOM 711 O O . CYS A 1 91 ? 12.294 -3.701 1.035 1.00 97.00 91 CYS A O 1
ATOM 713 N N . ILE A 1 92 ? 13.334 -2.630 -0.657 1.00 96.44 92 ILE A N 1
ATOM 714 C CA . ILE A 1 92 ? 12.342 -2.914 -1.700 1.00 96.44 92 ILE A CA 1
ATOM 715 C C . ILE A 1 92 ? 12.397 -4.380 -2.162 1.00 96.44 92 ILE A C 1
ATOM 717 O O . ILE A 1 92 ? 13.422 -5.053 -2.029 1.00 96.44 92 ILE A O 1
ATOM 721 N N . ALA A 1 93 ? 11.298 -4.876 -2.733 1.00 94.94 93 ALA A N 1
ATOM 722 C CA . ALA A 1 93 ? 11.251 -6.204 -3.344 1.00 94.94 93 ALA A CA 1
ATOM 723 C C . ALA A 1 93 ? 12.130 -6.272 -4.603 1.00 94.94 93 ALA A C 1
ATOM 725 O O . ALA A 1 93 ? 12.263 -5.287 -5.314 1.00 94.94 93 ALA A O 1
ATOM 726 N N . SER A 1 94 ? 12.683 -7.443 -4.933 1.00 94.88 94 SER A N 1
ATOM 727 C CA . SER A 1 94 ? 13.469 -7.626 -6.169 1.00 94.88 94 SER A CA 1
ATOM 728 C C . SER A 1 94 ? 12.630 -7.531 -7.447 1.00 94.88 94 SER A C 1
ATOM 730 O O . SER A 1 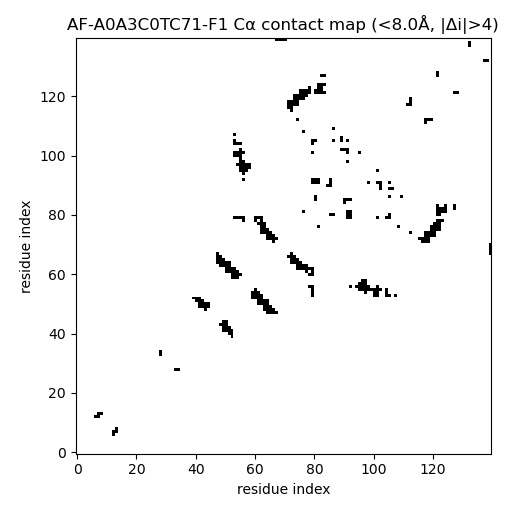94 ? 13.158 -7.250 -8.522 1.00 94.88 94 SER A O 1
ATOM 732 N N . PHE A 1 95 ? 11.326 -7.786 -7.341 1.00 95.06 95 PHE A N 1
ATOM 733 C CA . PHE A 1 95 ? 10.374 -7.526 -8.408 1.00 95.06 95 PHE A CA 1
ATOM 734 C C . PHE A 1 95 ? 9.994 -6.051 -8.347 1.00 95.06 95 PHE A C 1
ATOM 736 O O . PHE A 1 95 ? 9.241 -5.642 -7.472 1.00 95.06 95 PHE A O 1
ATOM 743 N N . HIS A 1 96 ? 10.543 -5.250 -9.250 1.00 96.06 96 HIS A N 1
ATOM 744 C CA . HIS A 1 96 ? 10.171 -3.851 -9.412 1.00 96.06 96 HIS A CA 1
ATOM 745 C C . HIS A 1 96 ? 10.427 -3.403 -10.848 1.00 96.06 96 HIS A C 1
ATOM 747 O O . HIS A 1 96 ? 11.363 -3.869 -11.506 1.00 96.06 96 HIS A O 1
ATOM 753 N N . LEU A 1 97 ? 9.618 -2.467 -11.324 1.00 96.88 97 LEU A N 1
ATOM 754 C CA . LEU A 1 97 ? 9.842 -1.782 -12.589 1.00 96.88 97 LEU A CA 1
ATOM 755 C C . LEU A 1 97 ? 10.879 -0.661 -12.444 1.00 96.88 97 LEU A C 1
ATOM 757 O O . LEU A 1 97 ? 11.761 -0.531 -13.288 1.00 96.88 97 LEU A O 1
ATOM 761 N N . ASP A 1 98 ? 10.781 0.124 -11.370 1.00 97.75 98 ASP A N 1
ATOM 762 C CA . ASP A 1 98 ? 11.669 1.249 -11.078 1.00 97.75 98 ASP A CA 1
ATOM 763 C C . ASP A 1 98 ? 12.077 1.228 -9.592 1.00 97.75 98 ASP A C 1
ATOM 765 O O . ASP A 1 98 ? 11.240 1.477 -8.714 1.00 97.75 98 ASP A O 1
ATOM 769 N N . PRO A 1 99 ? 13.348 0.922 -9.274 1.00 97.56 99 PRO A N 1
ATOM 770 C CA . PRO A 1 99 ? 13.807 0.846 -7.892 1.00 97.56 99 PRO A CA 1
ATOM 771 C C . PRO A 1 99 ? 13.855 2.210 -7.197 1.00 97.56 99 PRO A C 1
ATOM 773 O O . PRO A 1 99 ? 13.673 2.265 -5.984 1.00 97.56 99 PRO A O 1
ATOM 776 N N . VAL A 1 100 ? 14.074 3.306 -7.934 1.00 98.19 100 VAL A N 1
ATOM 777 C CA . VAL A 1 100 ? 14.129 4.654 -7.350 1.00 98.19 100 VAL A CA 1
ATOM 778 C C . VAL A 1 100 ? 12.735 5.049 -6.881 1.00 98.19 100 VAL A C 1
ATOM 780 O O . VAL A 1 100 ? 12.553 5.329 -5.698 1.00 98.19 100 VAL A O 1
ATOM 783 N N . GLN A 1 101 ? 11.737 4.934 -7.762 1.00 98.06 101 GLN A N 1
ATOM 784 C CA . GLN A 1 101 ? 10.341 5.188 -7.389 1.00 98.06 101 GLN A CA 1
ATOM 785 C C . GLN A 1 101 ? 9.851 4.228 -6.298 1.00 98.06 101 GLN A C 1
ATOM 787 O O . GLN A 1 101 ? 9.091 4.633 -5.425 1.00 98.06 101 GLN A O 1
ATOM 792 N N . SER A 1 102 ? 10.325 2.976 -6.280 1.00 98.25 102 SER A N 1
ATOM 793 C CA . SER A 1 102 ? 9.965 2.020 -5.220 1.00 98.25 102 SER A CA 1
ATOM 794 C C . SER A 1 102 ? 10.428 2.498 -3.841 1.00 98.25 102 SER A C 1
ATOM 796 O O . SER A 1 102 ? 9.667 2.437 -2.877 1.00 98.25 102 SER A O 1
ATOM 798 N N . VAL A 1 103 ? 11.665 2.996 -3.740 1.00 98.25 103 VAL A N 1
ATOM 799 C CA . VAL A 1 103 ? 12.205 3.543 -2.485 1.00 98.25 103 VAL A CA 1
ATOM 800 C C . VAL A 1 103 ? 11.478 4.832 -2.099 1.00 98.25 103 VAL A C 1
ATOM 802 O O . VAL A 1 103 ? 11.127 5.004 -0.932 1.00 98.25 103 VAL A O 1
ATOM 805 N N . GLU A 1 104 ? 11.190 5.715 -3.057 1.00 98.44 104 GLU A N 1
ATOM 806 C CA . GLU A 1 104 ? 10.406 6.935 -2.820 1.00 98.44 104 GLU A CA 1
ATOM 807 C C . GLU A 1 104 ? 8.996 6.617 -2.300 1.00 98.44 104 GLU A C 1
ATOM 809 O O . GLU A 1 104 ? 8.552 7.210 -1.316 1.00 98.44 104 GLU A O 1
ATOM 814 N N . SER A 1 105 ? 8.324 5.629 -2.892 1.00 98.56 105 SER A N 1
ATOM 815 C CA . SER A 1 105 ? 7.026 5.122 -2.437 1.00 98.56 105 SER A CA 1
ATOM 816 C C . SER A 1 105 ? 7.095 4.532 -1.031 1.00 98.56 105 SER A C 1
ATOM 818 O O . SER A 1 105 ? 6.202 4.769 -0.219 1.00 98.56 105 SER A O 1
ATOM 820 N N . LEU A 1 106 ? 8.173 3.817 -0.701 1.00 98.25 106 LEU A N 1
ATOM 821 C CA . LEU A 1 106 ? 8.384 3.278 0.640 1.00 98.25 106 LEU A CA 1
ATOM 822 C C . LEU A 1 106 ? 8.550 4.401 1.679 1.00 98.25 106 LEU A C 1
ATOM 824 O O . LEU A 1 106 ? 7.923 4.363 2.737 1.00 98.25 106 LEU A O 1
ATOM 828 N N . HIS A 1 107 ? 9.322 5.444 1.353 1.00 98.56 107 HIS A N 1
ATOM 829 C CA . HIS A 1 107 ? 9.430 6.650 2.181 1.00 98.56 107 HIS A CA 1
ATOM 830 C C . HIS A 1 107 ? 8.090 7.378 2.321 1.00 98.56 107 HIS A C 1
ATOM 832 O O . HIS A 1 107 ? 7.734 7.779 3.428 1.00 98.56 107 HIS A O 1
ATOM 838 N N . LYS A 1 108 ? 7.330 7.523 1.228 1.00 98.50 108 LYS A N 1
ATOM 839 C CA . LYS A 1 108 ? 5.989 8.124 1.240 1.00 98.50 108 LYS A CA 1
ATOM 840 C C . LYS A 1 108 ? 5.073 7.387 2.216 1.00 98.50 108 LYS A C 1
ATOM 842 O O . LYS A 1 108 ? 4.451 8.030 3.055 1.00 98.50 108 LYS A O 1
ATOM 847 N N . LEU A 1 109 ? 5.028 6.054 2.148 1.00 98.56 109 LEU A N 1
ATOM 848 C CA . LEU A 1 109 ? 4.210 5.231 3.043 1.00 98.56 109 LEU A CA 1
ATOM 849 C C . LEU A 1 109 ? 4.650 5.337 4.502 1.00 98.56 109 LEU A C 1
ATOM 851 O O . LEU A 1 109 ? 3.798 5.472 5.376 1.00 98.56 109 LEU A O 1
ATOM 855 N N . LYS A 1 110 ? 5.961 5.315 4.768 1.00 98.38 110 LYS A N 1
ATOM 856 C CA . LYS A 1 110 ? 6.498 5.471 6.123 1.00 98.38 110 LYS A CA 1
ATOM 857 C C . LYS A 1 110 ? 6.114 6.820 6.731 1.00 98.38 110 LYS A C 1
ATOM 859 O O . LYS A 1 110 ? 5.553 6.860 7.821 1.00 98.38 110 LYS A O 1
ATOM 864 N N . ASN A 1 111 ? 6.343 7.906 5.995 1.00 98.44 111 ASN A N 1
ATOM 865 C CA . ASN A 1 111 ? 6.000 9.254 6.442 1.00 98.44 111 ASN A CA 1
ATOM 866 C C . ASN A 1 111 ? 4.488 9.406 6.656 1.00 98.44 111 ASN A C 1
ATOM 868 O O . ASN A 1 111 ? 4.068 10.010 7.636 1.00 98.44 111 ASN A O 1
ATOM 872 N N . LEU A 1 112 ? 3.668 8.835 5.767 1.00 98.25 112 LEU A N 1
ATOM 873 C CA . LEU A 1 112 ? 2.211 8.875 5.889 1.00 98.25 112 LEU A CA 1
ATOM 874 C C . LEU A 1 112 ? 1.716 8.094 7.115 1.00 98.25 112 LEU A C 1
ATOM 876 O O . LEU A 1 112 ? 0.804 8.552 7.802 1.00 98.25 112 LEU A O 1
ATOM 880 N N . ALA A 1 113 ? 2.317 6.935 7.399 1.00 98.38 113 ALA A N 1
ATOM 881 C CA . ALA A 1 113 ? 2.000 6.157 8.592 1.00 98.38 113 ALA A CA 1
ATOM 882 C C . ALA A 1 113 ? 2.327 6.933 9.873 1.00 98.38 113 ALA A C 1
ATOM 884 O O . ALA A 1 113 ? 1.506 6.970 10.785 1.00 98.38 113 ALA A O 1
ATOM 885 N N . GLU A 1 114 ? 3.483 7.601 9.914 1.00 98.12 114 GLU A N 1
ATOM 886 C CA . GLU A 1 114 ? 3.894 8.447 11.039 1.00 98.12 114 GLU A CA 1
ATOM 887 C C . GLU A 1 114 ? 2.995 9.689 11.189 1.00 98.12 114 GLU A C 1
ATOM 889 O O . GLU A 1 114 ? 2.553 9.995 12.294 1.00 98.12 114 GLU A O 1
ATOM 894 N N . GLU A 1 115 ? 2.667 10.382 10.091 1.00 98.19 115 GLU A N 1
ATOM 895 C CA . GLU A 1 115 ? 1.809 11.578 10.099 1.00 98.19 115 GLU A CA 1
ATOM 896 C C . GLU A 1 115 ? 0.397 11.274 10.617 1.00 98.19 115 GLU A C 1
ATOM 898 O O . GLU A 1 115 ? -0.204 12.088 11.322 1.00 98.19 115 GLU A O 1
ATOM 903 N N . ARG A 1 116 ? -0.151 10.112 10.246 1.00 96.88 116 ARG A N 1
ATOM 904 C CA . ARG A 1 116 ? -1.542 9.732 10.531 1.00 96.88 116 ARG A CA 1
ATOM 905 C C . ARG A 1 116 ? -1.701 8.773 11.704 1.00 96.88 116 ARG A C 1
ATOM 907 O O . ARG A 1 116 ? -2.828 8.361 11.967 1.00 96.88 116 ARG A O 1
ATOM 914 N N . ASP A 1 117 ? -0.605 8.432 12.384 1.00 97.88 117 ASP A N 1
ATOM 915 C CA . ASP A 1 117 ? -0.562 7.375 13.403 1.00 97.88 117 ASP A CA 1
ATOM 916 C C . ASP A 1 117 ? -1.241 6.082 12.901 1.00 97.88 117 A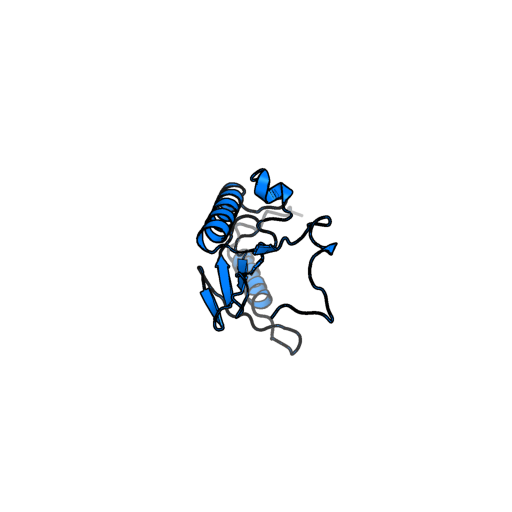SP A C 1
ATOM 918 O O . ASP A 1 117 ? -2.064 5.459 13.576 1.00 97.88 117 ASP A O 1
ATOM 922 N N . ALA A 1 118 ? -0.961 5.723 11.643 1.00 98.25 118 ALA A N 1
ATOM 923 C CA . ALA A 1 118 ? -1.622 4.618 10.963 1.00 98.25 118 ALA A CA 1
ATOM 924 C C . ALA A 1 118 ? -0.936 3.280 11.261 1.00 98.25 118 ALA A C 1
ATOM 926 O O . ALA A 1 118 ? 0.288 3.156 11.299 1.00 98.25 118 ALA A O 1
ATOM 927 N N . GLU A 1 119 ? -1.748 2.241 11.411 1.00 98.25 119 GLU A N 1
ATOM 928 C CA . GLU A 1 119 ? -1.295 0.862 11.532 1.00 98.25 119 GLU A CA 1
ATOM 929 C C . GLU A 1 119 ? -0.938 0.297 10.157 1.00 98.25 119 GLU A C 1
ATOM 931 O O . GLU A 1 119 ? -1.766 0.321 9.247 1.00 98.25 119 GLU A O 1
ATOM 936 N N . LEU A 1 120 ? 0.280 -0.222 10.005 1.00 98.25 120 LEU A N 1
ATOM 937 C CA . LEU A 1 120 ? 0.749 -0.792 8.743 1.00 98.25 120 LEU A CA 1
ATOM 938 C C . LEU A 1 120 ? 0.289 -2.243 8.565 1.00 98.25 120 LEU A C 1
ATOM 940 O O . LEU A 1 120 ? 0.467 -3.083 9.448 1.00 98.25 120 LEU A O 1
ATOM 944 N N . PHE A 1 121 ? -0.238 -2.535 7.378 1.00 98.50 121 PHE A N 1
ATOM 945 C CA . PHE A 1 121 ? -0.627 -3.868 6.931 1.00 98.50 121 PHE A CA 1
ATOM 946 C C . PHE A 1 121 ? 0.182 -4.258 5.693 1.00 98.50 121 PHE A C 1
ATOM 948 O O . PHE A 1 121 ? 0.075 -3.608 4.652 1.00 98.50 121 PHE A O 1
ATOM 955 N N . PHE A 1 122 ? 0.971 -5.325 5.803 1.00 98.38 122 PHE A N 1
ATOM 956 C CA . PHE A 1 122 ? 1.902 -5.778 4.768 1.00 98.38 122 PHE A CA 1
ATOM 957 C C . PHE A 1 122 ? 1.317 -6.918 3.920 1.00 98.38 122 PHE A C 1
ATOM 959 O O . PHE A 1 122 ? 0.490 -7.693 4.405 1.00 98.38 122 PHE A O 1
ATOM 966 N N . SER A 1 123 ? 1.730 -7.034 2.650 1.00 97.12 123 SER A N 1
ATOM 967 C CA . SER A 1 123 ? 1.137 -8.000 1.705 1.00 97.12 123 SER A CA 1
ATOM 968 C C . SER A 1 123 ? 1.697 -9.421 1.797 1.00 97.12 123 SER A C 1
ATOM 970 O O . SER A 1 123 ? 0.954 -10.394 1.650 1.00 97.12 123 SER A O 1
ATOM 972 N N . HIS A 1 124 ? 2.999 -9.564 2.043 1.00 97.38 124 HIS A N 1
ATOM 973 C CA . HIS A 1 124 ? 3.734 -10.827 1.941 1.00 97.38 124 HIS A CA 1
ATOM 974 C C . HIS A 1 124 ? 4.566 -11.097 3.198 1.00 97.38 124 HIS A C 1
ATOM 976 O O . HIS A 1 124 ? 5.715 -11.536 3.123 1.00 97.38 124 HIS A O 1
ATOM 982 N N . ASP A 1 125 ? 3.965 -10.837 4.358 1.00 98.12 125 ASP A N 1
ATOM 983 C CA . ASP A 1 125 ? 4.614 -10.975 5.655 1.00 98.12 125 ASP A CA 1
ATOM 984 C C . ASP A 1 125 ? 4.042 -12.151 6.460 1.00 98.12 125 ASP A C 1
ATOM 986 O O . ASP A 1 125 ? 2.996 -12.009 7.099 1.00 98.12 125 ASP A O 1
ATOM 990 N N . PRO A 1 126 ? 4.699 -13.322 6.461 1.00 97.56 126 PRO A N 1
ATOM 991 C CA . PRO A 1 126 ? 4.232 -14.465 7.236 1.00 97.56 126 PRO A CA 1
ATOM 992 C C . PRO A 1 126 ? 4.337 -14.255 8.753 1.00 97.56 126 PRO A C 1
ATOM 994 O O . PRO A 1 126 ? 3.696 -15.006 9.486 1.00 97.56 126 PRO A O 1
ATOM 997 N N . GLU A 1 127 ? 5.122 -13.282 9.229 1.00 97.69 127 GLU A N 1
ATOM 998 C CA . GLU A 1 127 ? 5.259 -12.984 10.659 1.00 97.69 127 GLU A CA 1
ATOM 999 C C . GLU A 1 127 ? 4.107 -12.100 11.146 1.00 97.69 127 GLU A C 1
ATOM 1001 O O . GLU A 1 127 ? 3.513 -12.397 12.178 1.00 97.69 127 GLU A O 1
ATOM 1006 N N . SER A 1 128 ? 3.729 -11.082 10.364 1.00 96.69 128 SER A N 1
ATOM 1007 C CA . SER A 1 128 ? 2.618 -10.177 10.699 1.00 96.69 128 SER A CA 1
ATOM 1008 C C . SER A 1 128 ? 1.235 -10.775 10.396 1.00 96.69 128 SER A C 1
ATOM 1010 O O . SER A 1 128 ? 0.260 -10.525 11.105 1.00 96.69 128 SER A O 1
ATOM 1012 N N . PHE A 1 129 ? 1.114 -11.581 9.334 1.00 97.75 129 PHE A N 1
ATOM 1013 C CA . PHE A 1 129 ? -0.178 -12.085 8.856 1.00 97.75 129 PHE A CA 1
ATOM 1014 C C . PHE A 1 129 ? -0.997 -12.886 9.890 1.00 97.75 129 PHE A C 1
ATOM 1016 O O . PHE A 1 129 ? -2.227 -12.757 9.882 1.00 97.75 129 PHE A O 1
ATOM 1023 N N . PRO A 1 130 ? -0.408 -13.714 10.781 1.00 97.69 130 PRO A N 1
ATOM 1024 C CA . PRO A 1 130 ? -1.139 -14.399 11.847 1.00 97.69 130 PRO A CA 1
ATOM 1025 C C . PRO A 1 130 ? -1.936 -13.464 12.762 1.00 97.69 130 PRO A C 1
ATOM 1027 O O . PRO A 1 130 ? -3.059 -13.828 13.118 1.00 97.69 130 PRO A O 1
ATOM 1030 N N . ASP A 1 131 ? -1.433 -12.259 13.035 1.00 96.81 131 ASP A N 1
ATOM 1031 C CA . ASP A 1 131 ? -2.057 -11.287 13.944 1.00 96.81 131 ASP A CA 1
ATOM 1032 C C . ASP A 1 131 ? -3.196 -10.493 13.290 1.00 96.81 131 ASP A C 1
ATOM 1034 O O . ASP A 1 131 ? -4.021 -9.881 13.973 1.00 96.81 131 ASP A O 1
ATOM 1038 N N . TYR A 1 132 ? -3.304 -10.530 11.959 1.00 97.56 132 TYR A N 1
ATOM 1039 C CA . TYR A 1 132 ? -4.393 -9.859 11.256 1.00 97.56 132 TYR A CA 1
ATOM 1040 C C . TYR A 1 132 ? -5.736 -10.555 11.498 1.00 97.56 132 TYR A C 1
ATOM 1042 O O . TYR A 1 132 ? -5.839 -11.784 11.510 1.00 97.56 132 TYR A O 1
ATOM 1050 N N . VAL A 1 133 ? -6.806 -9.776 11.622 1.00 97.50 133 VAL A N 1
ATOM 1051 C CA . VAL A 1 133 ? -8.171 -10.294 11.645 1.00 97.50 133 VAL A CA 1
ATOM 1052 C C . VAL A 1 133 ? -8.511 -10.765 10.236 1.00 97.50 133 VAL A C 1
ATOM 1054 O O . VAL A 1 133 ? -8.459 -10.008 9.269 1.00 97.50 133 VAL A O 1
ATOM 1057 N N . LYS A 1 134 ? -8.836 -12.050 10.128 1.00 96.69 134 LYS A N 1
ATOM 1058 C CA . LYS A 1 134 ? -9.152 -12.737 8.875 1.00 96.69 134 LYS A CA 1
ATOM 1059 C C . LYS A 1 134 ? -10.632 -13.098 8.857 1.00 96.69 134 LYS A C 1
ATOM 1061 O O . LYS A 1 134 ? -11.256 -13.213 9.914 1.00 96.69 134 LYS A O 1
ATOM 1066 N N . ALA A 1 135 ? -11.176 -13.331 7.665 1.00 96.12 135 ALA A N 1
ATOM 1067 C CA . ALA A 1 135 ? -12.552 -13.790 7.521 1.00 96.12 135 ALA A CA 1
ATOM 1068 C C . ALA A 1 135 ? -12.808 -15.054 8.377 1.00 96.12 135 ALA A C 1
ATOM 1070 O O . ALA A 1 135 ? -11.941 -15.930 8.445 1.00 96.12 135 ALA A O 1
ATOM 1071 N N . PRO A 1 136 ? -13.978 -15.172 9.031 1.00 97.19 136 PRO A N 1
ATOM 1072 C CA . PRO A 1 136 ? -15.145 -14.284 8.946 1.00 97.19 136 PRO A CA 1
ATOM 1073 C C . PRO A 1 136 ? -15.093 -13.048 9.868 1.00 97.19 136 PRO A C 1
ATOM 1075 O O . PRO A 1 136 ? -16.066 -12.300 9.926 1.00 97.19 136 PRO A O 1
ATOM 1078 N N . GLY A 1 137 ? -13.998 -12.833 10.604 1.00 97.44 137 GLY A N 1
ATOM 1079 C CA . GLY A 1 137 ? -13.787 -11.605 11.371 1.00 97.44 137 GLY A CA 1
ATOM 1080 C C . GLY A 1 137 ? -13.570 -10.387 10.469 1.00 97.44 137 GLY A C 1
ATOM 1081 O O . GLY A 1 137 ? -13.284 -10.519 9.278 1.00 97.44 137 GLY A O 1
ATOM 1082 N N . TYR A 1 138 ? -13.698 -9.195 11.049 1.00 96.69 138 TYR A N 1
ATOM 1083 C CA . TYR A 1 138 ? -13.517 -7.926 10.352 1.00 96.69 138 TYR A CA 1
ATOM 1084 C C . TYR A 1 138 ? -12.984 -6.845 11.292 1.00 96.69 138 TYR A C 1
ATOM 1086 O O . TYR A 1 138 ? -13.000 -6.981 12.515 1.00 96.69 138 TYR A O 1
ATOM 1094 N N . TYR A 1 139 ? -12.531 -5.757 10.684 1.00 95.88 139 TYR A N 1
ATOM 1095 C CA . TYR A 1 139 ? -12.165 -4.523 11.354 1.00 95.88 139 TYR A CA 1
ATOM 1096 C C . TYR A 1 139 ? -13.326 -3.525 11.267 1.00 95.88 139 TYR A C 1
ATOM 1098 O O . TYR A 1 139 ? -13.940 -3.409 10.206 1.00 95.88 139 TYR A O 1
ATOM 1106 N N . SER A 1 140 ? -13.624 -2.816 12.358 1.00 91.00 140 SER A N 1
ATOM 1107 C CA . SER A 1 140 ? -14.700 -1.813 12.447 1.00 91.00 140 SER A CA 1
ATOM 1108 C C . SER A 1 140 ? -14.280 -0.582 13.217 1.00 91.00 140 SER A C 1
ATOM 1110 O O . SER A 1 140 ? -13.448 -0.762 14.135 1.00 91.00 140 SER A O 1
#

Foldseek 3Di:
DDDDDDCPPPPVVVVVVVVVVVCVVDDDADPPRDDDDDDDAWDDPDVQWIWHQQAWLHRGDTWIWGDDPPDAIATELEQLAAEPVCLVVLNHDPRTPHNVSSSVSSVVSVVVCVVRVYHYDHHHYPPCVVVDQDPPDDDD